Protein AF-A0A0D3KA07-F1 (afdb_monomer_lite)

Secondary structure (DSSP, 8-state):
---------HHHHHHHHHHHTT--S-EEEEE-TTT-PEEEEEEGGGTEEEEEE-GGGBPPP-TTS---B-HHHHHHHHHHHHTT-EEEEEEHHHHTT--SHHHHHHHHHHHH-

Organism: Emiliania huxleyi (strain CCMP1516) (NCBI:txid280463)

pLDDT: mean 92.82, std 13.74, range [30.78, 98.69]

Sequence (113 aa):
MQNTQVTISEFQRSVAAALAAVQHGFEEEHLEPRTGYSLDLALPSSRVAVEVDGPSHFLLPDGRGVRKPNGPTLLKRRLLTAAGWRVISVPFYEWNGFATASERHTYLQRLLG

Radius of gyration: 14.25 Å; chains: 1; bounding box: 26×35×42 Å

Foldseek 3Di:
DDPPPDPQDPQLVVLVVLCVVQDPDKDAQDQDVVQRGTQRIADPVQQEGEHEAEPVQWDQADPVRDTDGDPVNVVVCVVSVVVVHHYHYDYPVVVVVDPDSVVSNVVVNVRVD

InterPro domains:
  IPR013584 RAP domain [PF08373] (50-110)
  IPR013584 RAP domain [PS51286] (48-110)
  IPR013584 RAP domain [SM00952] (50-111)
  IPR050870 FAST kinase domain-containing [PTHR21228] (11-111)

Structure (mmCIF, N/CA/C/O backbone):
data_AF-A0A0D3KA07-F1
#
_entry.id   AF-A0A0D3KA07-F1
#
loop_
_atom_site.group_PDB
_atom_site.id
_atom_site.type_symbol
_atom_site.label_atom_id
_atom_site.label_alt_id
_atom_site.label_comp_id
_atom_site.label_asym_id
_atom_site.label_entity_id
_atom_site.label_seq_id
_atom_site.pdbx_PDB_ins_code
_atom_site.Cartn_x
_atom_site.Cartn_y
_atom_site.Cartn_z
_atom_site.occupancy
_atom_site.B_iso_or_equiv
_atom_site.auth_seq_id
_atom_site.auth_comp_id
_atom_site.auth_asym_id
_atom_site.auth_atom_id
_atom_site.pdbx_PDB_model_num
ATOM 1 N N . MET A 1 1 ? 11.361 2.835 26.435 1.00 37.38 1 MET A N 1
ATOM 2 C CA . MET A 1 1 ? 10.630 2.589 25.177 1.00 37.38 1 MET A CA 1
ATOM 3 C C . MET A 1 1 ? 11.586 2.947 24.055 1.00 37.38 1 MET A C 1
ATOM 5 O O . MET A 1 1 ? 11.957 4.107 23.954 1.00 37.38 1 MET A O 1
ATOM 9 N N . GLN A 1 2 ? 12.138 1.959 23.350 1.00 30.78 2 GLN A N 1
ATOM 10 C CA . GLN A 1 2 ? 13.048 2.226 22.235 1.00 30.78 2 GLN A CA 1
ATOM 11 C C . GLN A 1 2 ? 12.193 2.666 21.046 1.00 30.78 2 GLN A C 1
ATOM 13 O O . GLN A 1 2 ? 11.346 1.901 20.598 1.00 30.78 2 GLN A O 1
ATOM 18 N N . ASN A 1 3 ? 12.385 3.903 20.583 1.00 34.75 3 ASN A N 1
ATOM 19 C CA . ASN A 1 3 ? 11.849 4.367 19.307 1.00 34.75 3 ASN A CA 1
ATOM 20 C C . ASN A 1 3 ? 12.506 3.534 18.206 1.00 34.75 3 ASN A C 1
ATOM 22 O O . ASN A 1 3 ? 13.634 3.813 17.799 1.00 34.75 3 ASN A O 1
ATOM 26 N N . THR A 1 4 ? 11.831 2.483 17.755 1.00 37.38 4 THR A N 1
ATOM 27 C CA . THR A 1 4 ? 12.217 1.775 16.541 1.00 37.38 4 THR A CA 1
ATOM 28 C C . THR A 1 4 ? 11.995 2.745 15.386 1.00 37.38 4 THR A C 1
ATOM 30 O O . THR A 1 4 ? 10.857 3.011 15.011 1.00 37.38 4 THR A O 1
ATOM 33 N N . GLN A 1 5 ? 13.069 3.335 14.856 1.00 39.84 5 GLN A N 1
ATOM 34 C CA . GLN A 1 5 ? 12.996 4.046 13.583 1.00 39.84 5 GLN A CA 1
ATOM 35 C C . GLN A 1 5 ? 12.603 3.025 12.517 1.00 39.84 5 GLN A C 1
ATOM 37 O O . GLN A 1 5 ? 13.417 2.198 12.103 1.00 39.84 5 GLN A O 1
ATOM 42 N N . VAL A 1 6 ? 11.336 3.049 12.108 1.00 52.41 6 VAL A N 1
ATOM 43 C CA . VAL A 1 6 ? 10.865 2.247 10.984 1.00 52.41 6 VAL A CA 1
ATOM 44 C C . VAL A 1 6 ? 11.571 2.773 9.739 1.00 52.41 6 VAL A C 1
ATOM 46 O O . VAL A 1 6 ? 11.420 3.932 9.356 1.00 52.41 6 VAL A O 1
ATOM 49 N N . THR A 1 7 ? 12.422 1.942 9.140 1.00 58.84 7 THR A N 1
ATOM 50 C CA . THR A 1 7 ? 13.085 2.290 7.882 1.00 58.84 7 THR A CA 1
ATOM 51 C C . THR A 1 7 ? 12.077 2.095 6.759 1.00 58.84 7 THR A C 1
ATOM 53 O O . THR A 1 7 ? 11.892 0.982 6.272 1.00 58.84 7 THR A O 1
ATOM 56 N N . ILE A 1 8 ? 11.411 3.178 6.363 1.00 72.38 8 ILE A N 1
ATOM 57 C CA . ILE A 1 8 ? 10.469 3.178 5.239 1.00 72.38 8 ILE A CA 1
ATOM 58 C C . ILE A 1 8 ? 11.244 2.850 3.956 1.00 72.38 8 ILE A C 1
ATOM 60 O O . ILE A 1 8 ? 12.284 3.456 3.671 1.00 72.38 8 ILE A O 1
ATOM 64 N N . SER A 1 9 ? 10.758 1.887 3.172 1.00 86.12 9 SER A N 1
ATOM 65 C CA . SER A 1 9 ? 11.408 1.506 1.912 1.00 86.12 9 SER A CA 1
ATOM 66 C C . SER A 1 9 ? 11.262 2.599 0.842 1.00 86.12 9 SER A C 1
ATOM 68 O O . SER A 1 9 ? 10.313 3.382 0.857 1.00 86.12 9 SER A O 1
ATOM 70 N N . GLU A 1 10 ? 12.177 2.654 -0.132 1.00 92.00 10 GLU A N 1
ATOM 71 C CA . GLU A 1 10 ? 12.023 3.534 -1.308 1.00 92.00 10 GLU A CA 1
ATOM 72 C C . GLU A 1 10 ? 10.703 3.294 -2.043 1.00 92.00 10 GLU A C 1
ATOM 74 O O . GLU A 1 10 ? 10.069 4.238 -2.516 1.00 92.00 10 GLU A O 1
ATOM 79 N N . PHE A 1 11 ? 10.270 2.033 -2.091 1.00 94.31 11 PHE A N 1
ATOM 80 C CA . PHE A 1 11 ? 9.016 1.656 -2.715 1.00 94.31 11 PHE A CA 1
ATOM 81 C C . PHE A 1 11 ? 7.819 2.278 -1.982 1.00 94.31 11 PHE A C 1
ATOM 83 O O . PHE A 1 11 ? 7.007 2.954 -2.611 1.00 94.31 11 PHE A O 1
ATOM 90 N N . GLN A 1 12 ? 7.760 2.159 -0.655 1.00 96.19 12 GLN A N 1
ATOM 91 C CA . GLN A 1 12 ? 6.706 2.782 0.149 1.00 96.19 12 GLN A CA 1
ATOM 92 C C . GLN A 1 12 ? 6.716 4.302 0.043 1.00 96.19 12 GLN A C 1
ATOM 94 O O . GLN A 1 12 ? 5.657 4.878 -0.189 1.00 96.19 12 GLN A O 1
ATOM 99 N N . ARG A 1 13 ? 7.889 4.951 0.070 1.00 96.19 13 ARG A N 1
ATOM 100 C CA . ARG A 1 13 ? 7.980 6.402 -0.182 1.00 96.19 13 ARG A CA 1
ATOM 101 C C . ARG A 1 13 ? 7.400 6.786 -1.541 1.00 96.19 13 ARG A C 1
ATOM 103 O O . ARG A 1 13 ? 6.696 7.786 -1.650 1.00 96.19 13 ARG A O 1
ATOM 110 N N . SER A 1 14 ? 7.677 5.999 -2.583 1.00 96.62 14 SER A N 1
ATOM 111 C CA . SER A 1 14 ? 7.137 6.261 -3.918 1.00 96.62 14 SER A CA 1
ATOM 112 C C . SER A 1 14 ? 5.614 6.127 -3.964 1.00 96.62 14 SER A C 1
ATOM 114 O O . SER A 1 14 ? 4.974 6.940 -4.634 1.00 96.62 14 SER A O 1
ATOM 116 N N . VAL A 1 15 ? 5.040 5.129 -3.286 1.00 97.88 15 VAL A N 1
ATOM 117 C CA . VAL A 1 15 ? 3.583 4.943 -3.213 1.00 97.88 15 VAL A CA 1
ATOM 118 C C . VAL A 1 15 ? 2.937 6.047 -2.377 1.00 97.88 15 VAL A C 1
ATOM 120 O O . VAL A 1 15 ? 1.958 6.634 -2.828 1.00 97.88 15 VAL A O 1
ATOM 123 N N . ALA A 1 16 ? 3.514 6.397 -1.224 1.00 97.50 16 ALA A N 1
ATOM 124 C CA . ALA A 1 16 ? 3.034 7.469 -0.350 1.00 97.50 16 ALA A CA 1
ATOM 125 C C . ALA A 1 16 ? 2.994 8.823 -1.075 1.00 97.50 16 ALA A C 1
ATOM 127 O O . ALA A 1 16 ? 1.980 9.520 -1.041 1.00 97.50 16 ALA A O 1
ATOM 128 N N . ALA A 1 17 ? 4.057 9.164 -1.813 1.00 96.88 17 ALA A N 1
ATOM 129 C CA . ALA A 1 17 ? 4.121 10.403 -2.588 1.00 96.88 17 ALA A CA 1
ATOM 130 C C . ALA A 1 17 ? 3.025 10.485 -3.665 1.00 96.88 17 ALA A C 1
ATOM 132 O O . ALA A 1 17 ? 2.421 11.536 -3.863 1.00 96.88 17 ALA A O 1
ATOM 133 N N . ALA A 1 18 ? 2.741 9.375 -4.347 1.00 97.50 18 ALA A N 1
ATOM 134 C CA . ALA A 1 18 ? 1.667 9.310 -5.334 1.00 97.50 18 ALA A CA 1
ATOM 135 C C . ALA A 1 18 ? 0.272 9.308 -4.682 1.00 97.50 18 ALA A C 1
ATOM 137 O O . ALA A 1 18 ? -0.660 9.897 -5.230 1.00 97.50 18 ALA A O 1
ATOM 138 N N . LEU A 1 19 ? 0.121 8.676 -3.512 1.00 97.75 19 LEU A N 1
ATOM 139 C CA . LEU A 1 19 ? -1.123 8.681 -2.745 1.00 97.75 19 LEU A CA 1
ATOM 140 C C . LEU A 1 19 ? -1.476 10.096 -2.279 1.00 97.75 19 LEU A C 1
ATOM 142 O O . LEU A 1 19 ? -2.623 10.504 -2.432 1.00 97.75 19 LEU A O 1
ATOM 146 N N . ALA A 1 20 ? -0.490 10.868 -1.816 1.00 97.25 20 ALA A N 1
ATOM 147 C CA . ALA A 1 20 ? -0.670 12.258 -1.394 1.00 97.25 20 ALA A CA 1
ATOM 148 C C . ALA A 1 20 ? -1.255 13.166 -2.486 1.00 97.25 20 ALA A C 1
ATOM 150 O O . ALA A 1 20 ? -1.934 14.140 -2.175 1.00 97.25 20 ALA A O 1
ATOM 151 N N . ALA A 1 21 ? -1.032 12.844 -3.764 1.00 95.62 21 ALA A N 1
ATOM 152 C CA . ALA A 1 21 ? -1.594 13.595 -4.883 1.00 95.62 21 ALA A CA 1
ATOM 153 C C . ALA A 1 21 ? -3.075 13.273 -5.164 1.00 95.62 21 ALA A C 1
ATOM 155 O O . ALA A 1 21 ? -3.740 14.039 -5.862 1.00 95.62 21 ALA A O 1
ATOM 156 N N . VAL A 1 22 ? -3.596 12.146 -4.663 1.00 94.62 22 VAL A N 1
ATOM 157 C CA . VAL A 1 22 ? -4.961 11.670 -4.963 1.00 94.62 22 VAL A CA 1
ATOM 158 C C . VAL A 1 22 ? -5.856 11.566 -3.733 1.00 94.62 22 VAL A C 1
ATOM 160 O O . VAL A 1 22 ? -7.077 11.585 -3.874 1.00 94.62 22 VAL A O 1
ATOM 163 N N . GLN A 1 23 ? -5.278 11.458 -2.538 1.00 94.44 23 GLN A N 1
ATOM 164 C CA . GLN A 1 23 ? -6.005 11.340 -1.287 1.00 94.44 23 GLN A CA 1
ATOM 165 C C . GLN A 1 23 ? -5.241 12.015 -0.145 1.00 94.44 23 GLN A C 1
ATOM 167 O O . GLN A 1 23 ? -4.052 11.783 0.062 1.00 94.44 23 GLN A O 1
ATOM 172 N N . HIS A 1 24 ? -5.962 12.821 0.631 1.00 92.75 24 HIS A N 1
ATOM 173 C CA . HIS A 1 24 ? -5.408 13.569 1.756 1.00 92.75 24 HIS A CA 1
ATOM 174 C C . HIS A 1 24 ? -5.711 12.865 3.082 1.00 92.75 24 HIS A C 1
ATOM 176 O O . HIS A 1 24 ? -6.658 12.086 3.185 1.00 92.75 24 HIS A O 1
ATOM 182 N N . GLY A 1 25 ? -4.929 13.184 4.115 1.00 93.81 25 GLY A N 1
ATOM 183 C CA . GLY A 1 25 ? -5.186 12.715 5.480 1.00 93.81 25 GLY A CA 1
ATOM 184 C C . GLY A 1 25 ? -4.914 11.227 5.701 1.00 93.81 25 GLY A C 1
ATOM 185 O O . GLY A 1 25 ? -5.513 10.639 6.599 1.00 93.81 25 GLY A O 1
ATOM 186 N N . PHE A 1 26 ? -4.051 10.617 4.882 1.00 97.62 26 PHE A N 1
ATOM 187 C CA . PHE A 1 26 ? -3.513 9.302 5.204 1.00 97.62 26 PHE A CA 1
ATOM 188 C C . PHE A 1 26 ? -2.405 9.411 6.257 1.00 97.62 26 PHE A C 1
ATOM 190 O O . PHE A 1 26 ? -1.757 10.449 6.395 1.00 97.62 26 PHE A O 1
ATOM 197 N N . GLU A 1 27 ? -2.187 8.320 6.974 1.00 97.88 27 GLU A N 1
ATOM 198 C CA . GLU A 1 27 ? -1.121 8.146 7.954 1.00 97.88 27 GLU A CA 1
ATOM 199 C C . GLU A 1 27 ? -0.169 7.053 7.457 1.00 97.88 27 GLU A C 1
ATOM 201 O O . GLU A 1 27 ? -0.624 6.019 6.970 1.00 97.88 27 GLU A O 1
ATOM 206 N N . GLU A 1 28 ? 1.140 7.274 7.555 1.00 97.50 28 GLU A N 1
ATOM 207 C CA . GLU A 1 28 ? 2.146 6.234 7.300 1.00 97.50 28 GLU A CA 1
ATOM 208 C C . GLU A 1 28 ? 2.392 5.430 8.581 1.00 97.50 28 GLU A C 1
ATOM 210 O O . GLU A 1 28 ? 2.392 6.004 9.671 1.00 97.50 28 GLU A O 1
ATOM 215 N N . GLU A 1 29 ? 2.633 4.124 8.457 1.00 96.62 29 GLU A N 1
ATOM 216 C CA . GLU A 1 29 ? 2.962 3.240 9.591 1.00 96.62 29 GLU A CA 1
ATOM 217 C C . GLU A 1 29 ? 1.946 3.307 10.750 1.00 96.62 29 GLU A C 1
ATOM 219 O O . GLU A 1 29 ? 2.292 3.379 11.935 1.00 96.62 29 GLU A O 1
ATOM 224 N N . HIS A 1 30 ? 0.657 3.304 10.409 1.00 97.31 30 HIS A N 1
ATOM 225 C CA . HIS A 1 30 ? -0.422 3.383 11.387 1.00 97.31 30 HIS A CA 1
ATOM 226 C C . HIS A 1 30 ? -0.557 2.063 12.153 1.00 97.31 30 HIS A C 1
ATOM 228 O O . HIS A 1 30 ? -0.940 1.038 11.586 1.00 97.31 30 HIS A O 1
ATOM 234 N N . LEU A 1 31 ? -0.307 2.085 13.462 1.00 97.75 31 LEU A N 1
ATOM 235 C CA . LEU A 1 31 ? -0.487 0.916 14.320 1.00 97.75 31 LEU A CA 1
ATOM 236 C C . LEU A 1 31 ? -1.976 0.627 14.558 1.00 97.75 31 LEU A C 1
ATOM 238 O O . LEU A 1 31 ? -2.667 1.390 15.233 1.00 97.75 31 LEU A O 1
ATOM 242 N N . GLU A 1 32 ? -2.456 -0.524 14.090 1.00 97.50 32 GLU A N 1
ATOM 243 C CA . GLU A 1 32 ? -3.803 -1.003 14.385 1.00 97.50 32 GLU A CA 1
ATOM 244 C C . GLU A 1 32 ? -3.804 -1.756 15.731 1.00 97.50 32 GLU A C 1
ATOM 246 O O . GLU A 1 32 ? -3.171 -2.808 15.864 1.00 97.50 32 GLU A O 1
ATOM 251 N N . PRO A 1 33 ? -4.503 -1.248 16.763 1.00 96.25 33 PRO A N 1
ATOM 252 C CA . PRO A 1 33 ? -4.334 -1.734 18.131 1.00 96.25 33 PRO A CA 1
ATOM 253 C C . PRO A 1 33 ? -4.972 -3.103 18.406 1.00 96.25 33 PRO A C 1
ATOM 255 O O . PRO A 1 33 ? -4.598 -3.754 19.379 1.00 96.25 33 PRO A O 1
ATOM 258 N N . ARG A 1 34 ? -5.942 -3.559 17.602 1.00 96.19 34 ARG A N 1
ATOM 259 C CA . ARG A 1 34 ? -6.635 -4.844 17.826 1.00 96.19 34 ARG A CA 1
ATOM 260 C C . ARG A 1 34 ? -5.824 -6.036 17.321 1.00 96.19 34 ARG A C 1
ATOM 262 O O . ARG A 1 34 ? -5.982 -7.143 17.825 1.00 96.19 34 ARG A O 1
ATOM 269 N N . THR A 1 35 ? -4.999 -5.816 16.311 1.00 96.81 35 THR A N 1
ATOM 270 C CA . THR A 1 35 ? -4.212 -6.817 15.591 1.00 96.81 35 THR A CA 1
ATOM 271 C C . THR A 1 35 ? -2.720 -6.664 15.862 1.00 96.81 35 THR A C 1
ATOM 273 O O . THR A 1 35 ? -1.980 -7.630 15.704 1.00 96.81 35 THR A O 1
ATOM 276 N N . GLY A 1 36 ? -2.279 -5.471 16.278 1.00 96.94 36 GLY A N 1
ATOM 277 C CA . GLY A 1 36 ? -0.878 -5.135 16.523 1.00 96.94 36 GLY A CA 1
ATOM 278 C C . GLY A 1 36 ? -0.053 -4.924 15.252 1.00 96.94 36 GLY A C 1
ATOM 279 O O . GLY A 1 36 ? 1.158 -4.738 15.349 1.00 96.94 36 GLY A O 1
ATOM 280 N N . TYR A 1 37 ? -0.671 -4.961 14.067 1.00 97.62 37 TYR A N 1
ATOM 281 C CA . TYR A 1 37 ? 0.021 -4.698 12.807 1.00 97.62 37 TYR A CA 1
ATOM 282 C C . TYR A 1 37 ? 0.122 -3.199 12.524 1.00 97.62 37 TYR A C 1
ATOM 284 O O . TYR A 1 37 ? -0.832 -2.454 12.737 1.00 97.62 37 TYR A O 1
ATOM 292 N N . SER A 1 38 ? 1.265 -2.787 11.974 1.00 97.44 38 SER A N 1
ATOM 293 C CA . SER A 1 38 ? 1.416 -1.495 11.302 1.00 97.44 38 SER A CA 1
ATOM 294 C C . SER A 1 38 ? 0.834 -1.583 9.891 1.00 97.44 38 SER A C 1
ATOM 296 O O . SER A 1 38 ? 1.119 -2.546 9.171 1.00 97.44 38 SER A O 1
ATOM 298 N N . LEU A 1 39 ? -0.001 -0.621 9.513 1.00 98.06 39 LEU A N 1
ATOM 299 C CA . LEU A 1 39 ? -0.486 -0.420 8.150 1.00 98.06 39 LEU A CA 1
ATOM 300 C C . LEU A 1 39 ? 0.471 0.543 7.460 1.00 98.06 39 LEU A C 1
ATOM 302 O O . LEU A 1 39 ? 0.672 1.652 7.953 1.00 98.06 39 LEU A O 1
ATOM 306 N N . ASP A 1 40 ? 0.999 0.145 6.306 1.00 97.69 40 ASP A N 1
ATOM 307 C CA . ASP A 1 40 ? 2.008 0.935 5.596 1.00 97.69 40 ASP A CA 1
ATOM 308 C C . ASP A 1 40 ? 1.480 2.344 5.279 1.00 97.69 40 ASP A C 1
ATOM 310 O O . ASP A 1 40 ? 2.164 3.334 5.534 1.00 97.69 40 ASP A O 1
ATOM 314 N N . LEU A 1 41 ? 0.237 2.426 4.781 1.00 98.12 41 LEU A N 1
ATOM 315 C CA . LEU A 1 41 ? -0.520 3.660 4.559 1.00 98.12 41 LEU A CA 1
ATOM 316 C C . LEU A 1 41 ? -1.985 3.446 4.975 1.00 98.12 41 LEU A C 1
ATOM 318 O O . LEU A 1 41 ? -2.672 2.570 4.443 1.00 98.12 41 LEU A O 1
ATOM 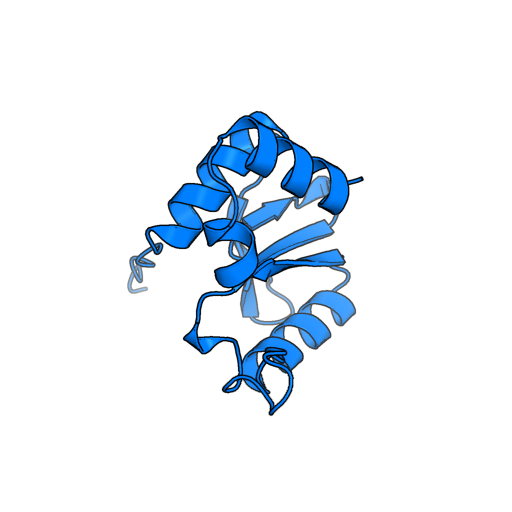322 N N . ALA A 1 42 ? -2.498 4.251 5.899 1.00 98.44 42 ALA A N 1
ATOM 323 C CA . ALA A 1 42 ? -3.860 4.142 6.414 1.00 98.44 42 ALA A CA 1
ATOM 324 C C . ALA A 1 42 ? -4.686 5.388 6.110 1.00 98.44 42 ALA A C 1
ATOM 326 O O . ALA A 1 42 ? -4.206 6.504 6.238 1.00 98.44 42 ALA A O 1
ATOM 327 N N . LEU A 1 43 ? -5.961 5.199 5.781 1.00 97.88 43 LEU A N 1
ATOM 328 C CA . LEU A 1 43 ? -6.990 6.238 5.727 1.00 97.88 43 LEU A CA 1
ATOM 329 C C . LEU A 1 43 ? -7.994 5.956 6.852 1.00 97.88 43 LEU A C 1
ATOM 331 O O . LEU A 1 43 ? -8.961 5.213 6.639 1.00 97.88 43 LEU A O 1
ATOM 335 N N . PRO A 1 44 ? -7.773 6.486 8.070 1.00 96.44 44 PRO A N 1
ATOM 336 C CA . PRO A 1 44 ? -8.537 6.066 9.244 1.00 96.44 44 PRO A CA 1
ATOM 337 C C . PRO A 1 44 ? -10.025 6.406 9.152 1.00 96.44 44 PRO A C 1
ATOM 339 O O . PRO A 1 44 ? -10.865 5.609 9.570 1.00 96.44 44 PRO A O 1
ATOM 342 N N . SER A 1 45 ? -10.359 7.557 8.556 1.00 95.00 45 SER A N 1
ATOM 343 C CA . SER A 1 45 ? -11.741 8.033 8.411 1.00 95.00 45 SER A CA 1
ATOM 344 C C . SER A 1 45 ? -12.615 7.089 7.581 1.00 95.00 45 SER A C 1
ATOM 346 O O . SER A 1 45 ? -13.801 6.946 7.866 1.00 95.00 45 SER A O 1
ATOM 348 N N . SER A 1 46 ? -12.030 6.418 6.587 1.00 96.25 46 SER A N 1
ATOM 349 C CA . SER A 1 46 ? -12.715 5.481 5.692 1.00 96.25 46 SER A CA 1
ATOM 350 C C . SER A 1 46 ? -12.359 4.016 5.948 1.00 96.25 46 SER A C 1
ATOM 352 O O . SER A 1 46 ? -12.838 3.145 5.223 1.00 96.25 46 SER A O 1
ATOM 354 N N . ARG A 1 47 ? -11.544 3.725 6.974 1.00 97.62 47 ARG A N 1
ATOM 355 C CA . ARG A 1 47 ? -11.051 2.374 7.297 1.00 97.62 47 ARG A CA 1
ATOM 356 C C . ARG A 1 47 ? -10.408 1.680 6.091 1.00 97.62 47 ARG A C 1
ATOM 358 O O . ARG A 1 47 ? -10.612 0.487 5.875 1.00 97.62 47 ARG A O 1
ATOM 365 N N . VAL A 1 48 ? -9.612 2.402 5.305 1.00 98.44 48 VAL A N 1
ATOM 366 C CA . VAL A 1 48 ? -8.868 1.823 4.174 1.00 98.44 48 VAL A CA 1
ATOM 367 C C . VAL A 1 48 ? -7.396 1.678 4.539 1.00 98.44 48 VAL A C 1
ATOM 369 O O . VAL A 1 48 ? -6.778 2.627 5.007 1.00 98.44 48 VAL A O 1
ATOM 372 N N . ALA A 1 49 ? -6.844 0.490 4.312 1.00 98.44 49 ALA A N 1
ATOM 373 C CA . ALA A 1 49 ? -5.422 0.201 4.440 1.00 98.44 49 ALA A CA 1
ATOM 374 C C . ALA A 1 49 ? -4.841 -0.015 3.041 1.00 98.44 49 ALA A C 1
ATOM 376 O O . ALA A 1 49 ? -5.382 -0.820 2.284 1.00 98.44 49 ALA A O 1
ATOM 377 N N . VAL A 1 50 ? -3.763 0.680 2.695 1.00 98.44 50 VAL A N 1
ATOM 378 C CA . VAL A 1 50 ? -2.992 0.457 1.469 1.00 98.44 50 VAL A CA 1
ATOM 379 C C . VAL A 1 50 ? -1.661 -0.176 1.871 1.00 98.44 50 VAL A C 1
ATOM 381 O O . VAL A 1 50 ? -0.792 0.479 2.435 1.00 98.44 50 VAL A O 1
ATOM 384 N N . GLU A 1 51 ? -1.535 -1.469 1.598 1.00 98.31 51 GLU A N 1
ATOM 385 C CA . GLU A 1 51 ? -0.346 -2.284 1.853 1.00 98.31 51 GLU A CA 1
ATOM 386 C C . GLU A 1 51 ? 0.606 -2.202 0.654 1.00 98.31 51 GLU A C 1
ATOM 388 O O . GLU A 1 51 ? 0.204 -2.438 -0.490 1.00 98.31 51 GLU A O 1
ATOM 393 N N . VAL A 1 52 ? 1.870 -1.869 0.905 1.00 97.94 52 VAL A N 1
ATOM 394 C CA . VAL A 1 52 ? 2.924 -1.717 -0.100 1.00 97.94 52 VAL A CA 1
ATOM 395 C C . VAL A 1 52 ? 3.731 -3.011 -0.181 1.00 97.94 52 VAL A C 1
ATOM 397 O O . VAL A 1 52 ? 4.770 -3.213 0.453 1.00 97.94 52 VAL A O 1
ATOM 400 N N . ASP A 1 53 ? 3.256 -3.931 -1.015 1.00 97.44 53 ASP A N 1
ATOM 401 C CA . ASP A 1 53 ? 3.802 -5.277 -1.059 1.00 97.44 53 ASP A CA 1
ATOM 402 C C . ASP A 1 53 ? 5.076 -5.358 -1.921 1.00 97.44 53 ASP A C 1
ATOM 404 O O . ASP A 1 53 ? 5.045 -5.550 -3.141 1.00 97.44 53 ASP A O 1
ATOM 408 N N . GLY A 1 54 ? 6.234 -5.231 -1.270 1.00 95.88 54 GLY A N 1
ATOM 409 C CA . GLY A 1 54 ? 7.547 -5.549 -1.847 1.00 95.88 54 GLY A CA 1
ATOM 410 C C . GLY A 1 54 ? 7.741 -7.034 -2.232 1.00 95.88 54 GLY A C 1
ATOM 411 O O . GLY A 1 54 ? 6.910 -7.882 -1.902 1.00 95.88 54 GLY A O 1
ATOM 412 N N . PRO A 1 55 ? 8.861 -7.395 -2.894 1.00 95.12 55 PRO A N 1
ATOM 413 C CA . PRO A 1 55 ? 9.106 -8.756 -3.390 1.00 95.12 55 PRO A CA 1
ATOM 414 C C . PRO A 1 55 ? 9.003 -9.872 -2.346 1.00 95.12 55 PRO A C 1
ATOM 416 O O . PRO A 1 55 ? 8.526 -10.959 -2.665 1.00 95.12 55 PRO A O 1
ATOM 419 N N . SER A 1 56 ? 9.408 -9.607 -1.101 1.00 94.75 56 SER A N 1
ATOM 420 C CA . SER A 1 56 ? 9.366 -10.571 0.006 1.00 94.75 56 SER A CA 1
ATOM 421 C C . SER A 1 56 ? 7.950 -10.989 0.409 1.00 94.75 56 SER A C 1
ATOM 423 O O . SER A 1 56 ? 7.793 -12.033 1.037 1.00 94.75 56 SER A O 1
ATOM 425 N N . HIS A 1 57 ? 6.921 -10.220 0.044 1.00 96.56 57 HIS A N 1
ATOM 426 C CA . HIS A 1 57 ? 5.516 -10.509 0.351 1.00 96.56 57 HIS A CA 1
ATOM 427 C C . HIS A 1 57 ? 4.888 -11.550 -0.580 1.00 96.56 57 HIS A C 1
ATOM 429 O O . HIS A 1 57 ? 3.764 -12.000 -0.351 1.00 96.56 57 HIS A O 1
ATOM 435 N N . PHE A 1 58 ? 5.610 -11.971 -1.619 1.00 97.62 58 PHE A N 1
ATOM 436 C CA . PHE A 1 58 ? 5.123 -12.915 -2.615 1.00 97.62 58 PHE A CA 1
ATOM 437 C C . PHE A 1 58 ? 5.940 -14.199 -2.622 1.00 97.62 58 PHE A C 1
ATOM 439 O O . PHE A 1 58 ? 7.136 -14.224 -2.339 1.00 97.62 58 PHE A O 1
ATOM 446 N N . LEU A 1 59 ? 5.277 -15.284 -3.005 1.00 97.44 59 LEU A N 1
ATOM 447 C CA . LEU A 1 59 ? 5.948 -16.490 -3.459 1.00 97.44 59 LEU A CA 1
ATOM 448 C C . LEU A 1 59 ? 6.645 -16.224 -4.804 1.00 97.44 59 LEU A C 1
ATOM 450 O O . LEU A 1 59 ? 6.343 -15.257 -5.517 1.00 97.44 59 LEU A O 1
ATOM 454 N N . LEU A 1 60 ? 7.562 -17.121 -5.172 1.00 94.06 60 LEU A N 1
ATOM 455 C CA . LEU A 1 60 ? 8.103 -17.143 -6.527 1.00 94.06 60 LEU A CA 1
ATOM 456 C C . LEU A 1 60 ? 6.959 -17.274 -7.551 1.00 94.06 60 LEU A C 1
ATOM 458 O O . LEU A 1 60 ? 5.936 -17.892 -7.234 1.00 94.06 60 LEU A O 1
ATOM 462 N N . PRO A 1 61 ? 7.104 -16.690 -8.757 1.00 93.62 61 PRO A N 1
ATOM 463 C CA . PRO A 1 61 ? 6.094 -16.821 -9.796 1.00 93.62 61 PRO A CA 1
ATOM 464 C C . PRO A 1 61 ? 5.833 -18.289 -10.114 1.00 93.62 61 PRO A C 1
ATOM 466 O O . PRO A 1 61 ? 6.768 -19.092 -10.148 1.00 93.62 61 PRO A O 1
ATOM 469 N N . ASP A 1 62 ? 4.578 -18.633 -10.382 1.00 92.38 62 ASP A N 1
ATOM 470 C CA . ASP A 1 62 ? 4.257 -19.944 -10.935 1.00 92.38 62 ASP A CA 1
ATOM 471 C C . ASP A 1 62 ? 4.685 -20.059 -12.412 1.00 92.38 62 ASP A C 1
ATOM 473 O O . ASP A 1 62 ? 5.212 -19.119 -13.012 1.00 92.38 62 ASP A O 1
ATOM 477 N N . GLY A 1 63 ? 4.439 -21.219 -13.032 1.00 92.12 63 GLY A N 1
ATOM 478 C CA . GLY A 1 63 ? 4.773 -21.462 -14.442 1.00 92.12 63 GLY A CA 1
ATOM 479 C C . GLY A 1 63 ? 4.064 -20.539 -15.447 1.00 92.12 63 GLY A C 1
ATOM 480 O O . GLY A 1 63 ? 4.358 -20.609 -16.636 1.00 92.12 63 GLY A O 1
ATOM 481 N N . ARG A 1 64 ? 3.136 -19.684 -14.995 1.00 93.88 64 ARG A N 1
ATOM 482 C CA . ARG A 1 64 ? 2.445 -18.662 -15.797 1.00 93.88 64 ARG A CA 1
ATOM 483 C C . ARG A 1 64 ? 2.913 -17.242 -15.460 1.00 93.88 64 ARG A C 1
ATOM 485 O O . ARG A 1 64 ? 2.336 -16.283 -15.960 1.00 93.88 64 ARG A O 1
ATOM 492 N N . GLY A 1 65 ? 3.927 -17.096 -14.607 1.00 91.69 65 GLY A N 1
ATOM 493 C CA . GLY A 1 65 ? 4.429 -15.803 -14.148 1.00 91.69 65 GLY A CA 1
ATOM 494 C C . GLY A 1 65 ? 3.573 -15.148 -13.060 1.00 91.69 65 GLY A C 1
ATOM 495 O O . GLY A 1 65 ? 3.847 -14.008 -12.684 1.00 91.69 65 GLY A O 1
ATOM 496 N N . VAL A 1 66 ? 2.559 -15.838 -12.523 1.00 93.44 66 VAL A N 1
ATOM 497 C CA . VAL A 1 66 ? 1.657 -15.262 -11.518 1.00 93.44 66 VAL A CA 1
ATOM 498 C C . VAL 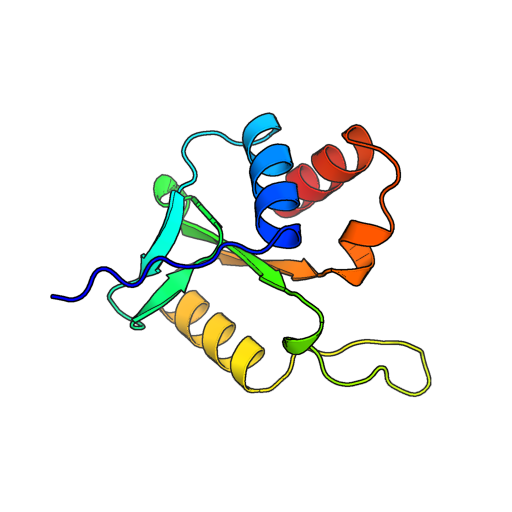A 1 66 ? 2.312 -15.311 -10.144 1.00 93.44 66 VAL A C 1
ATOM 500 O O . VAL A 1 66 ? 2.757 -16.362 -9.680 1.00 93.44 66 VAL A O 1
ATOM 503 N N . ARG A 1 67 ? 2.331 -14.164 -9.463 1.00 95.62 67 ARG A N 1
ATOM 504 C CA . ARG A 1 67 ? 2.814 -14.032 -8.085 1.00 95.62 67 ARG A CA 1
ATOM 505 C C . ARG A 1 67 ? 1.646 -14.120 -7.118 1.00 95.62 67 ARG A C 1
ATOM 507 O O . ARG A 1 67 ? 0.655 -13.411 -7.264 1.00 95.62 67 ARG A O 1
ATOM 514 N N . LYS A 1 68 ? 1.768 -14.983 -6.112 1.00 96.81 68 LYS A N 1
ATOM 515 C CA . LYS A 1 68 ? 0.776 -15.119 -5.037 1.00 96.81 68 LYS A CA 1
ATOM 516 C C . LYS A 1 68 ? 1.345 -14.555 -3.738 1.00 96.81 68 LYS A C 1
ATOM 518 O O . LYS A 1 68 ? 2.521 -14.808 -3.472 1.00 96.81 68 LYS A O 1
ATOM 523 N N . PRO A 1 69 ? 0.554 -13.832 -2.927 1.00 97.81 69 PRO A N 1
ATOM 524 C CA . PRO A 1 69 ? 0.992 -13.420 -1.601 1.00 97.81 69 PRO A CA 1
ATOM 525 C C . PRO A 1 69 ? 1.371 -14.635 -0.749 1.00 97.81 69 PRO A C 1
ATOM 527 O O . PRO A 1 69 ? 0.756 -15.700 -0.862 1.00 97.81 69 PRO A O 1
ATOM 530 N N . ASN A 1 70 ? 2.385 -14.485 0.095 1.00 98.31 70 ASN A N 1
ATOM 531 C CA . ASN A 1 70 ? 2.824 -15.544 0.996 1.00 98.31 70 ASN A CA 1
ATOM 532 C C . ASN A 1 70 ? 1.910 -15.659 2.239 1.00 98.31 70 ASN A C 1
ATOM 534 O O . ASN A 1 70 ? 0.975 -14.880 2.435 1.00 98.31 70 ASN A O 1
ATOM 538 N N . GLY A 1 71 ? 2.177 -16.657 3.088 1.00 98.50 71 GLY A N 1
ATOM 539 C CA . GLY A 1 71 ? 1.404 -16.907 4.312 1.00 98.50 71 GLY A CA 1
ATOM 540 C 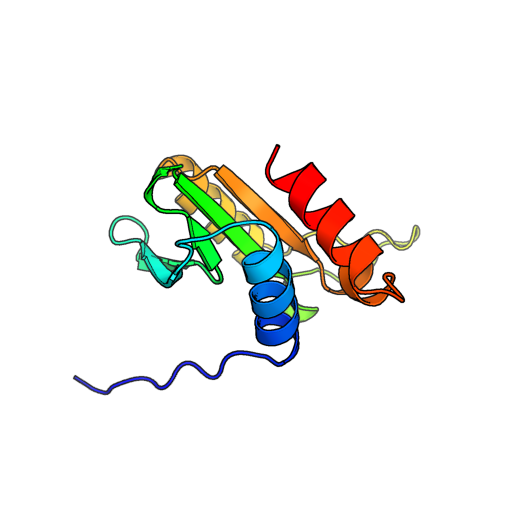C . GLY A 1 71 ? 1.325 -15.697 5.257 1.00 98.50 71 GLY A C 1
ATOM 541 O O . GLY A 1 71 ? 0.209 -15.297 5.594 1.00 98.50 71 GLY A O 1
ATOM 542 N N . PRO A 1 72 ? 2.461 -15.092 5.658 1.00 98.19 72 PRO A N 1
ATOM 543 C CA . PRO A 1 72 ? 2.475 -13.883 6.484 1.00 98.19 72 PRO A CA 1
ATOM 544 C C . PRO A 1 72 ? 1.636 -12.727 5.924 1.00 98.19 72 PRO A C 1
ATOM 546 O O . PRO A 1 72 ? 0.814 -12.165 6.649 1.00 98.19 72 PRO A O 1
ATOM 549 N N . THR A 1 73 ? 1.767 -12.420 4.630 1.00 98.12 73 THR A N 1
ATOM 550 C CA . THR A 1 73 ? 0.987 -11.362 3.974 1.00 98.12 73 THR A CA 1
ATOM 551 C C . THR A 1 73 ? -0.509 -11.674 4.002 1.00 98.12 73 THR A C 1
ATOM 553 O O . THR A 1 73 ? -1.319 -10.818 4.356 1.00 98.12 73 THR A O 1
ATOM 556 N N . LEU A 1 74 ? -0.907 -12.913 3.692 1.00 98.56 74 LEU A N 1
ATOM 557 C CA . LEU A 1 74 ? -2.315 -13.321 3.760 1.00 98.56 74 LEU A CA 1
ATOM 558 C C . LEU A 1 74 ? -2.873 -13.263 5.188 1.00 98.56 74 LEU A C 1
ATOM 560 O O . LEU A 1 74 ? -4.027 -12.875 5.369 1.00 98.56 74 LEU A O 1
ATOM 564 N N . LEU A 1 75 ? -2.079 -13.635 6.195 1.00 98.56 75 LEU A N 1
ATOM 565 C CA . LEU A 1 75 ? -2.481 -13.568 7.600 1.00 98.56 75 LEU A CA 1
ATOM 566 C C . LEU A 1 75 ? -2.732 -12.121 8.041 1.00 98.56 75 LEU A C 1
ATOM 568 O O . LEU A 1 75 ? -3.818 -11.842 8.550 1.00 98.56 75 LEU A O 1
ATOM 572 N N . LYS A 1 76 ? -1.785 -11.205 7.778 1.00 98.25 76 LYS A N 1
ATOM 573 C CA . LYS A 1 76 ? -1.929 -9.765 8.070 1.00 98.25 76 LYS A CA 1
ATOM 574 C C . LYS A 1 76 ? -3.225 -9.222 7.467 1.00 98.25 76 LYS A C 1
ATOM 576 O O . LYS A 1 76 ? -4.078 -8.710 8.188 1.00 98.25 76 LYS A O 1
ATOM 581 N N . ARG A 1 77 ? -3.440 -9.434 6.162 1.00 98.38 77 ARG A N 1
ATOM 582 C CA . ARG A 1 77 ? -4.640 -8.953 5.450 1.00 98.38 77 ARG A CA 1
ATOM 583 C C . ARG A 1 77 ? -5.940 -9.491 6.044 1.00 98.38 77 ARG A C 1
ATOM 585 O O . ARG A 1 77 ? -6.897 -8.733 6.194 1.00 98.38 77 ARG A O 1
ATOM 592 N N . ARG A 1 78 ? -5.991 -10.781 6.401 1.00 98.50 78 ARG A N 1
ATOM 593 C CA . ARG A 1 78 ? -7.177 -11.397 7.025 1.00 98.50 78 ARG A CA 1
ATOM 594 C C . ARG A 1 78 ? -7.489 -10.776 8.382 1.00 98.50 78 ARG A C 1
ATOM 596 O O . ARG A 1 78 ? -8.651 -10.485 8.647 1.00 98.50 78 ARG A O 1
ATOM 603 N N . LEU A 1 79 ? -6.472 -10.559 9.214 1.00 98.62 79 LEU A N 1
ATOM 604 C CA . LEU A 1 79 ? -6.644 -9.967 10.540 1.00 98.62 79 LEU A CA 1
ATOM 605 C C . LEU A 1 79 ? -7.074 -8.499 10.454 1.00 98.62 79 LEU A C 1
ATOM 607 O O . LEU A 1 79 ? -8.016 -8.109 11.138 1.00 98.62 79 LEU A O 1
ATOM 611 N N . LEU A 1 80 ? -6.477 -7.717 9.554 1.00 98.69 80 LEU A N 1
ATOM 612 C CA . LEU A 1 80 ? -6.892 -6.334 9.299 1.00 98.69 80 LEU A CA 1
ATOM 613 C C . LEU A 1 80 ? -8.325 -6.250 8.758 1.00 98.69 80 LEU A C 1
ATOM 615 O O . LEU A 1 80 ? -9.120 -5.438 9.232 1.00 98.69 80 LEU A O 1
ATOM 619 N N . THR A 1 81 ? -8.692 -7.143 7.835 1.00 98.50 81 THR A N 1
ATOM 620 C CA . THR A 1 81 ? -10.069 -7.237 7.324 1.00 98.50 81 THR A CA 1
ATOM 621 C C . THR A 1 81 ? -11.050 -7.571 8.447 1.00 98.50 81 THR A C 1
ATOM 623 O O . THR A 1 81 ? -12.075 -6.908 8.592 1.00 98.50 81 THR A O 1
ATOM 626 N N . ALA A 1 82 ? -10.720 -8.543 9.303 1.00 98.31 82 ALA A N 1
ATOM 627 C CA . ALA A 1 82 ? -11.531 -8.886 10.473 1.00 98.31 82 ALA A CA 1
ATOM 628 C C . ALA A 1 82 ? -11.614 -7.739 11.503 1.00 98.31 82 ALA A C 1
ATOM 630 O O . ALA A 1 82 ? -12.613 -7.610 12.212 1.00 98.31 82 ALA A O 1
ATOM 631 N N . ALA A 1 83 ? -10.597 -6.876 11.567 1.00 98.12 83 ALA A N 1
ATOM 632 C CA . ALA A 1 83 ? -10.602 -5.661 12.378 1.00 98.12 83 ALA A CA 1
ATOM 633 C C . ALA A 1 83 ? -11.425 -4.508 11.766 1.00 98.12 83 ALA A C 1
ATOM 635 O O . ALA A 1 83 ? -11.607 -3.482 12.424 1.00 98.12 83 ALA A O 1
ATOM 636 N N . GLY A 1 84 ? -11.982 -4.695 10.564 1.00 98.38 84 GLY A N 1
ATOM 637 C CA . GLY A 1 84 ? -12.876 -3.749 9.895 1.00 98.38 84 GLY A CA 1
ATOM 638 C C . GLY A 1 84 ? -12.200 -2.876 8.840 1.00 98.38 84 GLY A C 1
ATOM 639 O O . GLY A 1 84 ? -12.799 -1.893 8.413 1.00 98.38 84 GLY A O 1
ATOM 640 N N . TRP A 1 85 ? -10.974 -3.203 8.426 1.00 98.62 85 TRP A N 1
ATOM 641 C CA . TRP A 1 85 ? -10.274 -2.470 7.374 1.00 98.62 85 TRP A CA 1
ATOM 642 C C . TRP A 1 85 ? -10.571 -3.039 5.987 1.00 98.62 85 TRP A C 1
ATOM 644 O O . TRP A 1 85 ? -10.507 -4.247 5.764 1.00 98.62 85 TRP A O 1
ATOM 654 N N . ARG A 1 86 ? -10.804 -2.160 5.013 1.00 98.44 86 ARG A N 1
ATOM 655 C CA . ARG A 1 86 ? -10.700 -2.497 3.592 1.00 98.44 86 ARG A CA 1
ATOM 656 C C . ARG A 1 86 ? -9.223 -2.499 3.214 1.00 98.44 86 ARG A C 1
ATOM 658 O O . ARG A 1 86 ? -8.622 -1.434 3.097 1.00 98.44 86 ARG A O 1
ATOM 665 N N . VAL A 1 87 ? -8.648 -3.685 3.032 1.00 98.38 87 VAL A N 1
ATOM 666 C CA . VAL A 1 87 ? -7.223 -3.835 2.713 1.00 98.38 87 VAL A CA 1
ATOM 667 C C . VAL A 1 87 ? -7.008 -3.883 1.203 1.00 98.38 87 VAL A C 1
ATOM 669 O O . VAL A 1 87 ? -7.510 -4.774 0.519 1.00 98.38 87 VAL A O 1
ATOM 672 N N . ILE A 1 88 ? -6.236 -2.930 0.702 1.00 98.06 88 ILE A N 1
ATOM 673 C CA . ILE A 1 88 ? -5.819 -2.777 -0.688 1.00 98.06 88 ILE A CA 1
ATOM 674 C C . ILE A 1 88 ? -4.333 -3.111 -0.768 1.00 98.06 88 ILE A C 1
ATOM 676 O O . ILE A 1 88 ? -3.558 -2.706 0.088 1.00 98.06 88 ILE A O 1
ATOM 680 N N . SER A 1 89 ? -3.934 -3.842 -1.804 1.00 97.19 89 SER A N 1
ATOM 681 C CA . SER A 1 89 ? -2.542 -4.215 -2.059 1.00 97.19 89 SER A CA 1
ATOM 682 C C . SER A 1 89 ? -1.991 -3.406 -3.230 1.00 97.19 89 SER A C 1
ATOM 684 O O . SER A 1 89 ? -2.635 -3.321 -4.275 1.00 97.19 89 SER A O 1
ATOM 686 N N . VAL A 1 90 ? -0.797 -2.840 -3.068 1.00 98.19 90 VAL A N 1
ATOM 687 C CA . VAL A 1 90 ? 0.002 -2.237 -4.142 1.00 98.19 90 VAL A CA 1
ATOM 688 C C . VAL A 1 90 ? 1.243 -3.108 -4.349 1.00 98.19 90 VAL A C 1
ATOM 690 O O . VAL A 1 90 ? 2.240 -2.941 -3.646 1.00 98.19 90 VAL A O 1
ATOM 693 N N . PRO A 1 91 ? 1.203 -4.072 -5.282 1.00 97.31 91 PRO A N 1
ATOM 694 C CA . PRO A 1 91 ? 2.331 -4.955 -5.534 1.00 97.31 91 PRO A CA 1
ATOM 695 C C . PRO A 1 91 ? 3.458 -4.245 -6.290 1.00 97.31 91 PRO A C 1
ATOM 697 O O . PRO A 1 91 ? 3.225 -3.547 -7.280 1.00 97.31 91 PRO A O 1
ATOM 700 N N . PHE A 1 92 ? 4.707 -4.508 -5.893 1.00 96.19 92 PHE A N 1
ATOM 701 C CA . PHE A 1 92 ? 5.895 -3.904 -6.517 1.00 96.19 92 PHE A CA 1
ATOM 702 C C . PHE A 1 92 ? 5.965 -4.106 -8.037 1.00 96.19 92 PHE A C 1
ATOM 704 O O . PHE A 1 92 ? 6.431 -3.230 -8.758 1.00 96.19 92 PHE A O 1
ATOM 711 N N . TYR A 1 93 ? 5.518 -5.259 -8.538 1.00 94.31 93 TYR A N 1
AT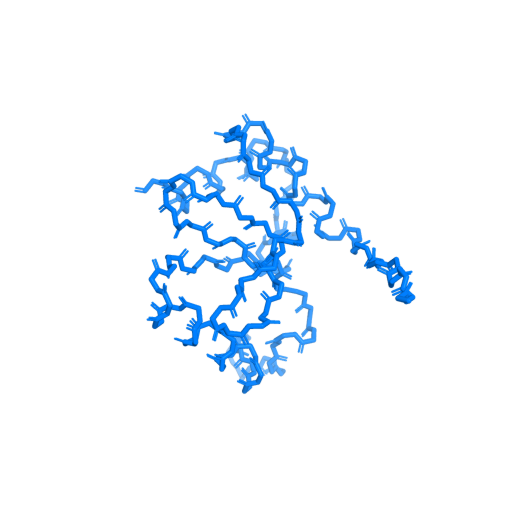OM 712 C CA . TYR A 1 93 ? 5.642 -5.604 -9.953 1.00 94.31 93 TYR A CA 1
ATOM 713 C C . TYR A 1 93 ? 4.644 -4.852 -10.841 1.00 94.31 93 TYR A C 1
ATOM 715 O O . TYR A 1 93 ? 4.976 -4.570 -11.988 1.00 94.31 93 TYR A O 1
ATOM 723 N N . GLU A 1 94 ? 3.463 -4.491 -10.329 1.00 95.81 94 GLU A N 1
ATOM 724 C CA . GLU A 1 94 ? 2.540 -3.602 -11.049 1.00 95.81 94 GLU A CA 1
ATOM 725 C C . GLU A 1 94 ? 3.038 -2.165 -10.961 1.00 95.81 94 GLU A C 1
ATOM 727 O O . GLU A 1 94 ? 3.121 -1.479 -11.976 1.00 95.81 94 GLU A O 1
ATOM 732 N N . TRP A 1 95 ? 3.468 -1.739 -9.767 1.00 97.06 95 TRP A N 1
ATOM 733 C CA . TRP A 1 95 ? 3.971 -0.384 -9.551 1.00 97.06 95 TRP A CA 1
ATOM 734 C C . TRP A 1 95 ? 5.158 -0.032 -10.450 1.00 97.06 95 TRP A C 1
ATOM 736 O O . TRP A 1 95 ? 5.202 1.047 -11.046 1.00 97.06 95 TRP A O 1
ATOM 746 N N . ASN A 1 96 ? 6.103 -0.965 -10.580 1.00 94.12 96 ASN A N 1
ATOM 747 C CA . ASN A 1 96 ? 7.281 -0.817 -11.431 1.00 94.12 96 ASN A CA 1
ATOM 748 C C . ASN A 1 96 ? 6.938 -0.800 -12.928 1.00 94.12 96 ASN A C 1
ATOM 750 O O . ASN A 1 96 ? 7.765 -0.367 -13.726 1.00 94.12 96 ASN A O 1
ATOM 754 N N . GLY A 1 97 ? 5.745 -1.263 -13.312 1.00 94.56 97 GLY A N 1
ATOM 755 C CA . GLY A 1 97 ? 5.256 -1.205 -14.687 1.00 94.56 97 GLY A CA 1
ATOM 756 C C . GLY A 1 97 ? 4.788 0.187 -15.120 1.00 94.56 97 GLY A C 1
ATOM 757 O O . GLY A 1 97 ? 4.663 0.427 -16.318 1.00 94.56 97 GLY A O 1
ATOM 758 N N . PHE A 1 98 ? 4.549 1.112 -14.183 1.00 96.31 98 PHE A N 1
ATOM 759 C CA . PHE A 1 98 ? 4.109 2.472 -14.501 1.00 96.31 98 PHE A CA 1
ATOM 760 C C . PHE A 1 98 ? 5.295 3.393 -14.791 1.00 96.31 98 PHE A C 1
ATOM 762 O O . PHE A 1 98 ? 6.153 3.619 -13.927 1.00 96.31 98 PHE A O 1
ATOM 769 N N . ALA A 1 99 ? 5.302 3.973 -15.991 1.00 93.44 99 ALA A N 1
ATOM 770 C CA . ALA A 1 99 ? 6.347 4.875 -16.463 1.00 93.44 99 ALA A CA 1
ATOM 771 C C . ALA A 1 99 ? 6.133 6.318 -15.983 1.00 93.44 99 ALA A C 1
ATOM 773 O O . ALA A 1 99 ? 7.089 7.083 -15.862 1.00 93.44 99 ALA A O 1
ATOM 774 N N . THR A 1 100 ? 4.886 6.700 -15.701 1.00 96.31 100 THR A N 1
ATOM 775 C CA . THR A 1 100 ? 4.508 8.085 -15.401 1.00 96.31 100 THR A CA 1
ATOM 776 C C . THR A 1 100 ? 3.784 8.230 -14.064 1.00 96.31 100 THR A C 1
ATOM 778 O O . THR A 1 100 ? 3.142 7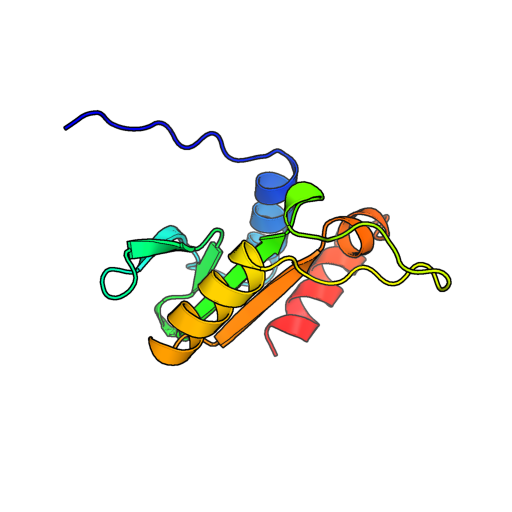.310 -13.553 1.00 96.31 100 THR A O 1
ATOM 781 N N . ALA A 1 101 ? 3.838 9.439 -13.498 1.00 95.44 101 ALA A N 1
ATOM 782 C CA . ALA A 1 101 ? 3.063 9.785 -12.307 1.00 95.44 101 ALA A CA 1
ATOM 783 C C . ALA A 1 101 ? 1.546 9.695 -12.559 1.00 95.44 101 ALA A C 1
ATOM 785 O O . ALA A 1 101 ? 0.805 9.239 -11.696 1.00 95.44 101 ALA A O 1
ATOM 786 N N . SER A 1 102 ? 1.086 10.068 -13.759 1.00 96.81 102 SER A N 1
ATOM 787 C CA . SER A 1 102 ? -0.336 10.015 -14.120 1.00 96.81 102 SER A CA 1
ATOM 788 C C . SER A 1 102 ? -0.892 8.586 -14.109 1.00 96.81 102 SER A C 1
ATOM 790 O O . SER A 1 102 ? -1.993 8.366 -13.600 1.00 96.81 102 SER A O 1
ATOM 792 N N . GLU A 1 103 ? -0.122 7.601 -14.582 1.00 97.62 103 GLU A N 1
ATOM 793 C CA . GLU A 1 103 ? -0.498 6.182 -14.505 1.00 97.62 103 GLU A CA 1
ATOM 794 C C . GLU A 1 103 ? -0.617 5.709 -13.055 1.00 97.62 103 GLU A C 1
ATOM 796 O O . GLU A 1 103 ? -1.613 5.084 -12.696 1.00 97.62 103 GLU A O 1
ATOM 801 N N . ARG A 1 104 ? 0.347 6.077 -12.200 1.00 97.81 104 ARG A N 1
ATOM 802 C CA . ARG A 1 104 ? 0.328 5.754 -10.763 1.00 97.81 104 ARG A CA 1
ATOM 803 C C . ARG A 1 104 ? -0.868 6.381 -10.051 1.00 97.81 104 ARG A C 1
ATOM 805 O O . ARG A 1 104 ? -1.542 5.702 -9.283 1.00 97.81 104 ARG A O 1
ATOM 812 N N . HIS A 1 105 ? -1.172 7.647 -10.335 1.00 97.38 105 HIS A N 1
ATOM 813 C CA . HIS A 1 105 ? -2.348 8.322 -9.781 1.00 97.38 10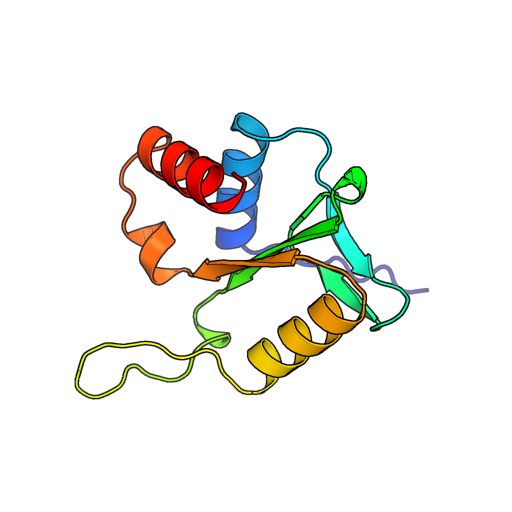5 HIS A CA 1
ATOM 814 C C . HIS A 1 105 ? -3.642 7.644 -10.237 1.00 97.38 105 HIS A C 1
ATOM 816 O O . HIS A 1 105 ? -4.496 7.343 -9.409 1.00 97.38 105 HIS A O 1
ATOM 822 N N . THR A 1 106 ? -3.761 7.339 -11.533 1.00 97.12 106 THR A N 1
ATOM 823 C CA . THR A 1 106 ? -4.932 6.648 -12.095 1.00 97.12 106 THR A CA 1
ATOM 824 C C . THR A 1 106 ? -5.118 5.271 -11.462 1.00 97.12 106 THR A C 1
ATOM 826 O O . THR A 1 106 ? -6.236 4.884 -11.124 1.00 97.12 106 THR A O 1
ATOM 829 N N . TYR A 1 107 ? -4.026 4.528 -11.279 1.00 97.50 107 TYR A N 1
ATOM 830 C CA . TYR A 1 107 ? -4.031 3.236 -10.604 1.00 97.50 107 TYR A CA 1
ATOM 831 C C . TYR A 1 107 ? -4.541 3.356 -9.162 1.00 97.50 107 TYR A C 1
ATOM 833 O O . TYR A 1 107 ? -5.492 2.668 -8.794 1.00 97.50 107 TYR A O 1
ATOM 841 N N . LEU A 1 108 ? -3.989 4.280 -8.368 1.00 97.19 108 LEU A N 1
ATOM 842 C CA . LEU A 1 108 ? -4.419 4.486 -6.981 1.00 97.19 108 LEU A CA 1
ATOM 843 C C . LEU A 1 108 ? -5.873 4.966 -6.883 1.00 97.19 108 LEU A C 1
ATOM 845 O O . LEU A 1 108 ? -6.619 4.471 -6.045 1.00 97.19 108 LEU A O 1
ATOM 849 N N . GLN A 1 109 ? -6.316 5.867 -7.762 1.00 96.12 109 GLN A N 1
ATOM 850 C CA . GLN A 1 109 ? -7.712 6.318 -7.808 1.00 96.12 109 GLN A CA 1
ATOM 851 C C . GLN A 1 109 ? -8.681 5.162 -8.067 1.00 96.12 109 GLN A C 1
ATOM 853 O O . GLN A 1 109 ? -9.705 5.068 -7.396 1.00 96.12 109 GLN A O 1
ATOM 858 N N . ARG A 1 110 ? -8.345 4.256 -8.995 1.00 95.81 110 ARG A N 1
ATOM 859 C CA . ARG A 1 110 ? -9.158 3.062 -9.282 1.00 95.81 110 ARG A CA 1
ATOM 860 C C . ARG A 1 110 ? -9.230 2.092 -8.111 1.00 95.81 110 ARG A C 1
ATOM 862 O O . ARG A 1 110 ? -10.239 1.421 -7.967 1.00 95.81 110 ARG A O 1
ATOM 869 N N . LEU A 1 111 ? -8.170 1.991 -7.311 1.00 94.06 111 LEU A N 1
ATOM 870 C CA . LEU A 1 111 ? -8.171 1.145 -6.118 1.00 94.06 111 LEU A CA 1
ATOM 871 C C . LEU A 1 111 ? -8.977 1.756 -4.965 1.00 94.06 111 LEU A C 1
ATOM 873 O O . LEU A 1 111 ? -9.536 1.025 -4.149 1.00 94.06 111 LEU A O 1
ATOM 877 N N . LEU A 1 112 ? -8.986 3.088 -4.859 1.00 92.19 112 LEU A N 1
ATOM 878 C CA . LEU A 1 112 ? -9.648 3.805 -3.770 1.00 92.19 112 LEU A CA 1
ATOM 879 C C . LEU A 1 112 ? -11.145 4.042 -4.010 1.00 92.19 112 LEU A C 1
ATOM 881 O O . LEU A 1 112 ? -11.880 4.108 -3.018 1.00 92.19 112 LEU A O 1
ATOM 885 N N . GLY A 1 113 ? -11.576 4.174 -5.269 1.00 84.88 113 GLY A N 1
ATOM 886 C CA . GLY A 1 113 ? -12.991 4.229 -5.670 1.00 84.88 113 GLY A CA 1
ATOM 887 C C . GLY A 1 113 ? -13.714 2.908 -5.448 1.00 84.88 113 GLY A C 1
ATOM 888 O O . GLY A 1 113 ? -14.891 2.965 -5.036 1.00 84.88 113 GLY A O 1
#